Protein AF-A0A2A5E237-F1 (afdb_monomer_lite)

Foldseek 3Di:
DCVQLVLVLVLVVCVVPQKDKAALVVVLVVSVVVVSVRDDNDSVVNVVVCVVCQVVNVVQQKHWDFDDDDPNTIIIMIHRCVVPDDDDDDDPPDDDDPPDDDD

Structure (mmCIF, N/CA/C/O backbone):
data_AF-A0A2A5E237-F1
#
_entry.id   AF-A0A2A5E237-F1
#
loop_
_atom_site.group_PDB
_atom_site.id
_atom_site.type_symbol
_atom_site.label_atom_id
_atom_site.label_alt_id
_atom_site.label_comp_id
_atom_site.label_asym_id
_atom_site.label_entity_id
_atom_site.label_seq_id
_atom_site.pdbx_PDB_ins_code
_atom_site.Cartn_x
_atom_site.Cartn_y
_atom_site.Cartn_z
_atom_site.occupancy
_atom_site.B_iso_or_equiv
_atom_site.auth_seq_id
_atom_site.auth_comp_id
_atom_site.auth_asym_id
_atom_site.auth_atom_id
_atom_site.pdbx_PDB_model_num
ATOM 1 N N . MET A 1 1 ? 2.438 -21.825 -0.573 1.00 34.56 1 MET A N 1
ATOM 2 C CA . MET A 1 1 ? 3.248 -21.043 0.394 1.00 34.56 1 MET A CA 1
ATOM 3 C C . MET A 1 1 ? 3.909 -19.957 -0.417 1.00 34.56 1 MET A C 1
ATOM 5 O O . MET A 1 1 ? 5.059 -20.070 -0.823 1.00 34.56 1 MET A O 1
ATOM 9 N N . ASP A 1 2 ? 3.134 -18.933 -0.721 1.00 42.03 2 ASP A N 1
ATOM 10 C CA . ASP A 1 2 ? 3.528 -17.867 -1.627 1.00 42.03 2 ASP A CA 1
ATOM 11 C C . ASP A 1 2 ? 3.903 -16.682 -0.750 1.00 42.03 2 ASP A C 1
ATOM 13 O O . ASP A 1 2 ? 3.257 -15.637 -0.775 1.00 42.03 2 ASP A O 1
ATOM 17 N N . ASN A 1 3 ? 4.923 -16.900 0.095 1.00 48.38 3 ASN A N 1
ATOM 18 C CA . ASN A 1 3 ? 5.465 -15.895 1.002 1.00 48.38 3 ASN A CA 1
ATOM 19 C C . ASN A 1 3 ? 6.178 -14.840 0.152 1.00 48.38 3 ASN A C 1
ATOM 21 O O . ASN A 1 3 ? 7.393 -14.865 -0.047 1.00 48.38 3 ASN A O 1
ATOM 25 N N . SER A 1 4 ? 5.370 -13.998 -0.484 1.00 66.31 4 SER A N 1
ATOM 26 C CA . SER A 1 4 ? 5.816 -13.013 -1.447 1.00 66.31 4 SER A CA 1
ATOM 27 C C . SER A 1 4 ? 6.676 -12.020 -0.674 1.00 66.31 4 SER A C 1
ATOM 29 O O . SER A 1 4 ? 6.169 -11.405 0.263 1.00 66.31 4 SER A O 1
ATOM 31 N N . PRO A 1 5 ? 7.955 -11.827 -1.032 1.00 72.88 5 PRO A N 1
ATOM 32 C CA . PRO A 1 5 ? 8.854 -10.954 -0.274 1.00 72.88 5 PRO A CA 1
ATOM 33 C C . PRO A 1 5 ? 8.325 -9.512 -0.178 1.00 72.88 5 PRO A C 1
ATOM 35 O O . PRO A 1 5 ? 8.648 -8.783 0.752 1.00 72.88 5 PRO A O 1
ATOM 38 N N . ALA A 1 6 ? 7.435 -9.118 -1.091 1.00 73.56 6 ALA A N 1
ATOM 39 C CA . ALA A 1 6 ? 6.737 -7.844 -1.040 1.00 73.56 6 ALA A CA 1
ATOM 40 C C . ALA A 1 6 ? 5.617 -7.766 0.026 1.00 73.56 6 ALA A C 1
ATOM 42 O O . ALA A 1 6 ? 5.352 -6.678 0.525 1.00 73.56 6 ALA A O 1
ATOM 43 N N . ALA A 1 7 ? 4.971 -8.875 0.410 1.00 75.69 7 ALA A N 1
ATOM 44 C CA . ALA A 1 7 ? 3.995 -8.895 1.508 1.00 75.69 7 ALA A CA 1
ATOM 45 C C . ALA A 1 7 ? 4.667 -8.737 2.871 1.00 75.69 7 ALA A C 1
ATOM 47 O O . ALA A 1 7 ? 4.253 -7.883 3.654 1.00 75.69 7 ALA A O 1
ATOM 48 N N . LEU A 1 8 ? 5.768 -9.462 3.088 1.00 78.88 8 LEU A N 1
ATOM 49 C CA . LEU A 1 8 ? 6.606 -9.302 4.275 1.00 78.88 8 LEU A CA 1
ATOM 50 C C . LEU A 1 8 ? 7.112 -7.860 4.407 1.00 78.88 8 LEU A C 1
ATOM 52 O O . LEU A 1 8 ? 7.030 -7.264 5.472 1.00 78.88 8 LEU A O 1
ATOM 56 N N . ALA A 1 9 ? 7.540 -7.268 3.298 1.00 80.88 9 ALA A N 1
ATOM 57 C CA . ALA A 1 9 ? 8.000 -5.892 3.278 1.00 80.88 9 ALA A CA 1
ATOM 58 C C . ALA A 1 9 ? 6.932 -4.850 3.65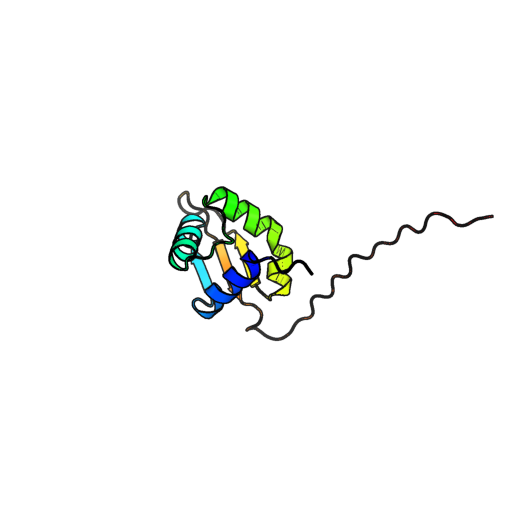0 1.00 80.88 9 ALA A C 1
ATOM 60 O O . ALA A 1 9 ? 7.246 -3.882 4.340 1.00 80.88 9 ALA A O 1
ATOM 61 N N . ILE A 1 10 ? 5.678 -5.007 3.190 1.00 80.00 10 ILE A N 1
ATOM 62 C CA . ILE A 1 10 ? 4.588 -4.139 3.673 1.00 80.00 10 ILE A CA 1
ATOM 63 C C . ILE A 1 10 ? 4.377 -4.374 5.154 1.00 80.00 10 ILE A C 1
ATOM 65 O O . ILE A 1 10 ? 4.222 -3.407 5.886 1.00 80.00 10 ILE A O 1
ATOM 69 N N . TYR A 1 11 ? 4.345 -5.632 5.587 1.00 80.69 11 TYR A N 1
ATOM 70 C CA . TYR A 1 11 ? 4.130 -5.958 6.986 1.00 80.69 11 TYR A CA 1
ATOM 71 C C . TYR A 1 11 ? 5.170 -5.271 7.879 1.00 80.69 11 TYR A C 1
ATOM 73 O O . TYR A 1 11 ? 4.786 -4.596 8.829 1.00 80.69 11 TYR A O 1
ATOM 81 N N . GLU A 1 12 ? 6.456 -5.342 7.521 1.00 81.19 12 GLU A N 1
ATOM 82 C CA . GLU A 1 12 ? 7.538 -4.630 8.211 1.00 81.19 12 GLU A CA 1
ATOM 83 C C . GLU A 1 12 ? 7.331 -3.109 8.194 1.00 81.19 12 GLU A C 1
ATOM 85 O O . GLU A 1 12 ? 7.402 -2.474 9.244 1.00 81.19 12 GLU A O 1
ATOM 90 N N . LEU A 1 13 ? 6.973 -2.522 7.044 1.00 82.50 13 LEU A N 1
ATOM 91 C CA . LEU A 1 13 ? 6.654 -1.091 6.955 1.00 82.50 13 LEU A CA 1
ATOM 92 C C . LEU A 1 13 ? 5.476 -0.704 7.871 1.00 82.50 13 LEU A C 1
ATOM 94 O O . LEU A 1 13 ? 5.482 0.365 8.483 1.00 82.50 13 LEU A O 1
ATOM 98 N N . MET A 1 14 ? 4.463 -1.565 7.980 1.00 83.31 14 MET A N 1
ATOM 99 C CA . MET A 1 14 ? 3.278 -1.333 8.810 1.00 83.31 14 MET A CA 1
ATOM 100 C C . MET A 1 14 ? 3.553 -1.508 10.309 1.00 83.31 14 MET A C 1
ATOM 102 O O . MET A 1 14 ? 2.768 -1.011 11.115 1.00 83.31 14 MET A O 1
ATOM 106 N N . GLN A 1 15 ? 4.658 -2.156 10.705 1.00 81.00 15 GLN A N 1
ATOM 107 C CA . GLN A 1 15 ? 5.108 -2.158 12.104 1.00 81.00 15 GLN A CA 1
ATOM 108 C C . GLN A 1 15 ? 5.559 -0.759 12.549 1.00 81.00 15 GLN A C 1
ATOM 110 O O . G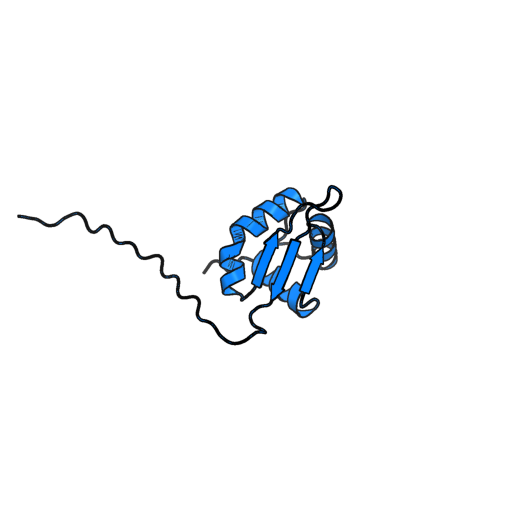LN A 1 15 ? 5.340 -0.373 13.695 1.00 81.00 15 GLN A O 1
ATOM 115 N N . GLU A 1 16 ? 6.164 0.017 11.645 1.00 81.94 16 GLU A N 1
ATOM 116 C CA . GLU A 1 16 ? 6.578 1.400 11.913 1.00 81.94 16 GLU A CA 1
ATOM 117 C C . GLU A 1 16 ? 5.430 2.400 11.694 1.00 81.94 16 GLU A C 1
ATOM 119 O O . GLU A 1 16 ? 5.304 3.387 12.424 1.00 81.94 16 GLU A O 1
ATOM 124 N N . TYR A 1 17 ? 4.564 2.129 10.712 1.00 81.88 17 TYR A N 1
ATOM 125 C CA . TYR A 1 17 ? 3.432 2.974 10.336 1.00 81.88 17 TYR A CA 1
ATOM 126 C C . TYR A 1 17 ? 2.118 2.176 10.362 1.00 81.88 17 TYR A C 1
ATOM 128 O O . TYR A 1 17 ? 1.715 1.644 9.329 1.00 81.88 17 TYR A O 1
ATOM 136 N N . PRO A 1 18 ? 1.388 2.132 11.495 1.00 79.56 18 PRO A N 1
ATOM 137 C CA . PRO A 1 18 ? 0.200 1.278 11.639 1.00 79.56 18 PRO A CA 1
ATOM 138 C C . PRO A 1 18 ? -0.941 1.634 10.671 1.00 79.56 18 PRO A C 1
ATOM 140 O O . PRO A 1 18 ? -1.799 0.802 10.370 1.00 79.56 18 PRO A O 1
ATOM 143 N N . VAL A 1 19 ? -0.955 2.878 10.181 1.00 84.00 19 VAL A N 1
ATOM 144 C CA . VAL A 1 19 ? -1.867 3.348 9.138 1.00 84.00 19 VAL A CA 1
ATOM 145 C C . VAL A 1 19 ? -1.074 4.140 8.112 1.00 84.00 19 VAL A C 1
ATOM 147 O O . VAL A 1 19 ? -0.417 5.131 8.442 1.00 84.00 19 VAL A O 1
ATOM 150 N N . TRP A 1 20 ? -1.193 3.743 6.851 1.00 85.75 20 TRP A N 1
ATOM 151 C CA . TRP A 1 20 ? -0.635 4.471 5.722 1.00 85.75 20 TRP A CA 1
ATOM 152 C C . TRP A 1 20 ? -1.756 5.013 4.849 1.00 85.75 20 TRP A C 1
ATOM 154 O O . TRP A 1 20 ? -2.531 4.234 4.314 1.00 85.75 20 TRP A O 1
ATOM 164 N N . GLU A 1 21 ? -1.836 6.330 4.660 1.00 89.88 21 GLU A N 1
ATOM 165 C CA . GLU A 1 21 ? -2.829 6.965 3.783 1.00 89.88 21 GLU A CA 1
ATOM 166 C C . GLU A 1 21 ? -2.163 8.031 2.910 1.00 89.88 21 GLU A C 1
ATOM 168 O O . GLU A 1 21 ? -2.151 9.222 3.221 1.00 89.88 21 GLU A O 1
ATOM 173 N N . LYS A 1 22 ? -1.534 7.597 1.815 1.00 88.38 22 LYS A N 1
ATOM 174 C CA . LYS A 1 22 ? -0.849 8.487 0.861 1.00 88.38 22 LYS A CA 1
ATOM 175 C C . LYS A 1 22 ? -0.936 7.941 -0.558 1.00 88.38 22 LYS A C 1
ATOM 177 O O . LYS A 1 22 ? -1.599 6.944 -0.817 1.00 88.38 22 LYS A O 1
ATOM 182 N N . THR A 1 23 ? -0.304 8.603 -1.523 1.00 89.44 23 THR A N 1
ATOM 183 C CA . THR A 1 23 ? -0.328 8.131 -2.912 1.00 89.44 23 THR A CA 1
ATOM 184 C C . THR A 1 23 ? 0.583 6.920 -3.126 1.00 89.44 23 THR A C 1
ATOM 186 O O . THR A 1 23 ? 1.517 6.681 -2.361 1.00 89.44 23 THR A O 1
ATOM 189 N N . ALA A 1 24 ? 0.374 6.198 -4.232 1.00 85.69 24 ALA A N 1
ATOM 190 C CA . ALA A 1 24 ? 1.295 5.152 -4.689 1.00 85.69 24 ALA A CA 1
ATOM 191 C C . ALA A 1 24 ? 2.738 5.663 -4.855 1.00 85.69 24 ALA A C 1
ATOM 193 O O . ALA A 1 24 ? 3.692 4.926 -4.636 1.00 85.69 24 ALA A O 1
ATOM 194 N N . GLN A 1 25 ? 2.908 6.930 -5.241 1.00 86.50 25 GLN A N 1
ATOM 195 C CA . GLN A 1 25 ? 4.229 7.528 -5.403 1.00 86.50 25 GLN A CA 1
ATOM 196 C C . GLN A 1 25 ? 4.918 7.758 -4.055 1.00 86.50 25 GLN A C 1
ATOM 198 O O . GLN A 1 25 ? 6.121 7.544 -3.947 1.00 86.50 25 GLN A O 1
ATOM 203 N N . ASP A 1 26 ? 4.168 8.193 -3.042 1.00 87.69 26 ASP A N 1
ATOM 204 C CA . ASP A 1 26 ? 4.696 8.339 -1.685 1.00 87.69 26 ASP A CA 1
ATOM 205 C C . ASP A 1 26 ? 5.063 6.974 -1.103 1.00 87.69 26 ASP A C 1
ATOM 207 O O . ASP A 1 26 ? 6.144 6.831 -0.545 1.00 87.69 26 ASP A O 1
ATOM 211 N N . LEU A 1 27 ? 4.204 5.966 -1.305 1.00 85.31 27 LEU A N 1
ATOM 212 C CA . LEU A 1 27 ? 4.470 4.602 -0.850 1.00 85.31 27 LEU A CA 1
ATOM 213 C C . LEU A 1 27 ? 5.748 4.060 -1.493 1.00 85.31 27 LEU A C 1
ATOM 215 O O . LEU A 1 27 ? 6.625 3.571 -0.795 1.00 85.31 27 LEU A O 1
ATOM 219 N N . LEU A 1 28 ? 5.902 4.232 -2.810 1.00 85.19 28 LEU A N 1
ATOM 220 C CA . LEU A 1 28 ? 7.112 3.826 -3.521 1.00 85.19 28 LEU A CA 1
ATOM 221 C C . LEU A 1 28 ? 8.375 4.488 -2.957 1.00 85.19 28 LEU A C 1
ATOM 223 O O . LEU A 1 28 ? 9.397 3.831 -2.813 1.00 85.19 28 LEU A O 1
ATOM 227 N N . ARG A 1 29 ? 8.312 5.787 -2.648 1.00 86.12 29 ARG A N 1
ATOM 228 C CA . ARG A 1 29 ? 9.451 6.520 -2.080 1.00 86.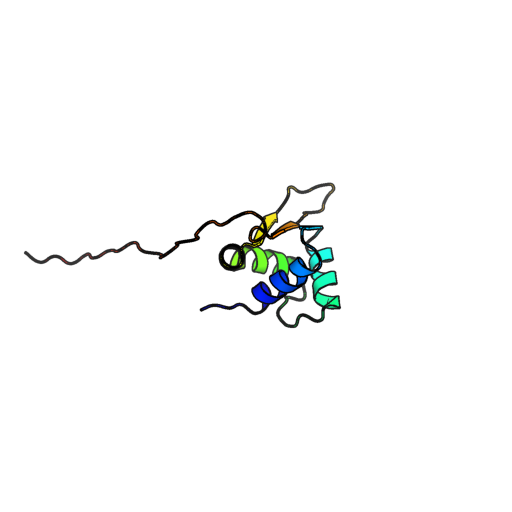12 29 ARG A CA 1
ATOM 229 C C . ARG A 1 29 ? 9.824 6.021 -0.694 1.00 86.12 29 ARG A C 1
ATOM 231 O O . ARG A 1 29 ? 11.007 5.977 -0.386 1.00 86.12 29 ARG A O 1
ATOM 238 N N . GLU A 1 30 ? 8.841 5.692 0.135 1.00 84.50 30 GLU A N 1
ATOM 239 C CA . GLU A 1 30 ? 9.118 5.138 1.459 1.00 84.50 30 GLU A CA 1
ATOM 240 C C . GLU A 1 30 ? 9.756 3.750 1.324 1.00 84.50 30 GLU A C 1
ATOM 242 O O . GLU A 1 30 ? 10.808 3.496 1.892 1.00 84.50 30 GLU A O 1
ATOM 247 N N . LEU A 1 31 ? 9.222 2.894 0.455 1.00 80.56 31 LEU A N 1
ATOM 248 C CA . LEU A 1 31 ? 9.789 1.567 0.198 1.00 80.56 31 LEU A CA 1
ATOM 249 C C . LEU A 1 31 ? 11.225 1.615 -0.351 1.00 80.56 31 LEU A C 1
ATOM 251 O O . LEU A 1 31 ? 12.066 0.810 0.047 1.00 80.56 31 LEU A O 1
ATOM 255 N N . ASP A 1 32 ? 11.514 2.584 -1.223 1.00 82.25 32 ASP A N 1
ATOM 256 C CA . ASP A 1 32 ? 12.854 2.833 -1.767 1.00 82.25 32 ASP A CA 1
ATOM 257 C C . ASP A 1 32 ? 13.841 3.267 -0.668 1.00 82.25 32 ASP A C 1
ATOM 259 O O . ASP A 1 32 ? 14.954 2.749 -0.592 1.00 82.25 32 ASP A O 1
ATOM 263 N N . LYS A 1 33 ? 13.415 4.133 0.266 1.00 81.19 33 LYS A N 1
ATOM 264 C CA . LYS A 1 33 ? 14.243 4.519 1.426 1.00 81.19 33 LYS A CA 1
ATOM 265 C C . LYS A 1 33 ? 14.570 3.338 2.335 1.00 81.19 33 LYS A C 1
ATOM 267 O O . LYS A 1 33 ? 15.687 3.259 2.842 1.00 81.19 33 LYS A O 1
ATOM 272 N N . HIS A 1 34 ? 13.615 2.431 2.529 1.00 72.12 34 HIS A N 1
ATOM 273 C CA . HIS A 1 34 ? 13.809 1.223 3.331 1.00 72.12 34 HIS A CA 1
ATOM 274 C C . HIS A 1 34 ? 14.581 0.121 2.565 1.00 72.12 34 HIS A C 1
ATOM 276 O O . HIS A 1 34 ? 14.765 -0.967 3.101 1.00 72.12 34 HIS A O 1
ATOM 282 N N . ASN A 1 35 ? 15.088 0.403 1.349 1.00 68.31 35 ASN A N 1
ATOM 283 C CA . ASN A 1 35 ? 15.863 -0.514 0.495 1.00 68.31 35 ASN A CA 1
ATOM 284 C C . ASN A 1 35 ? 15.212 -1.893 0.327 1.00 68.31 35 ASN A C 1
ATOM 286 O O . ASN A 1 35 ? 15.888 -2.923 0.296 1.00 68.31 35 ASN A O 1
ATOM 290 N N . ILE A 1 36 ? 13.886 -1.928 0.217 1.00 69.75 36 ILE A N 1
ATOM 291 C CA . ILE A 1 36 ? 13.202 -3.202 0.072 1.00 69.75 36 ILE A CA 1
ATOM 292 C C . ILE A 1 36 ? 13.269 -3.649 -1.397 1.00 69.75 36 ILE A C 1
ATOM 294 O O . ILE A 1 36 ? 12.503 -3.193 -2.246 1.00 69.75 36 ILE A O 1
ATOM 298 N N . ASP A 1 37 ? 14.173 -4.591 -1.675 1.00 63.12 37 ASP A N 1
ATOM 299 C CA . ASP A 1 37 ? 14.513 -5.105 -3.016 1.00 63.12 37 ASP A CA 1
ATOM 300 C C . ASP A 1 37 ? 13.317 -5.725 -3.776 1.00 63.12 37 ASP A C 1
ATOM 302 O O . ASP A 1 37 ? 13.293 -5.782 -5.004 1.00 63.12 37 ASP A O 1
ATOM 306 N N . ALA A 1 38 ? 12.268 -6.134 -3.056 1.00 68.12 38 ALA A N 1
ATOM 307 C CA . ALA A 1 38 ? 11.103 -6.825 -3.606 1.00 68.12 38 ALA A CA 1
ATOM 308 C C . ALA A 1 38 ? 10.087 -5.926 -4.341 1.00 68.12 38 ALA A C 1
ATOM 310 O O . ALA A 1 38 ? 9.085 -6.437 -4.854 1.00 68.12 38 ALA A O 1
ATOM 311 N N . TRP A 1 39 ? 10.297 -4.605 -4.384 1.00 76.06 39 TRP A N 1
ATOM 312 C CA . TRP A 1 39 ? 9.298 -3.669 -4.903 1.00 76.06 39 TRP A CA 1
ATOM 313 C C . TRP A 1 39 ? 9.556 -3.172 -6.328 1.00 76.06 39 TRP A C 1
ATOM 315 O O . TRP A 1 39 ? 10.690 -2.950 -6.750 1.00 76.06 39 TRP A O 1
ATOM 325 N N . PRO A 1 40 ? 8.482 -2.941 -7.100 1.00 79.44 40 PRO A N 1
ATOM 326 C CA . PRO A 1 40 ? 8.585 -2.400 -8.439 1.00 79.44 40 PRO A CA 1
ATOM 327 C C . PRO A 1 40 ? 8.982 -0.922 -8.403 1.00 79.44 40 PRO A C 1
ATOM 329 O O . PRO A 1 40 ? 8.462 -0.151 -7.609 1.00 79.44 40 PRO A O 1
ATOM 332 N N . LYS A 1 41 ? 9.819 -0.495 -9.352 1.00 79.88 41 LYS A N 1
ATOM 333 C CA . LYS A 1 41 ? 10.374 0.872 -9.432 1.00 79.88 41 LYS A CA 1
ATOM 334 C C . LYS A 1 41 ? 9.400 1.945 -9.938 1.00 79.88 41 LYS A C 1
ATOM 336 O O . LYS A 1 41 ? 9.788 3.100 -10.095 1.00 79.88 41 LYS A O 1
ATOM 341 N N . THR A 1 42 ? 8.157 1.582 -10.256 1.00 84.62 42 THR A N 1
ATOM 342 C CA . THR A 1 42 ? 7.156 2.510 -10.800 1.00 84.62 42 THR A CA 1
ATOM 343 C C . THR A 1 42 ? 5.851 2.457 -10.004 1.00 84.62 42 THR A C 1
ATOM 345 O O . THR A 1 42 ? 5.414 1.379 -9.592 1.00 84.62 42 THR A O 1
ATOM 348 N N . PRO A 1 43 ? 5.175 3.606 -9.811 1.00 83.69 43 PRO A N 1
ATOM 349 C CA . PRO A 1 43 ? 3.940 3.678 -9.025 1.00 83.69 43 PRO A CA 1
ATOM 350 C C . PRO A 1 43 ? 2.769 2.918 -9.674 1.00 83.69 43 PRO A C 1
ATOM 352 O O . PRO A 1 43 ? 1.867 2.439 -8.983 1.00 83.69 43 PRO A O 1
ATOM 355 N N . GLU A 1 44 ? 2.773 2.776 -11.001 1.00 84.69 44 GLU A N 1
ATOM 356 C CA . GLU A 1 44 ? 1.774 1.988 -11.731 1.00 84.69 44 GLU A CA 1
ATOM 357 C C . GLU A 1 44 ? 1.944 0.490 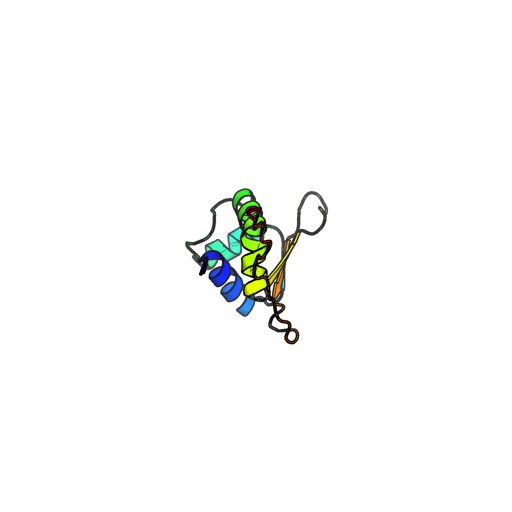-11.477 1.00 84.69 44 GLU A C 1
ATOM 359 O O . GLU A 1 44 ? 0.981 -0.187 -11.112 1.00 84.69 44 GLU A O 1
ATOM 364 N N . SER A 1 45 ? 3.176 -0.015 -11.586 1.00 83.62 45 SER A N 1
ATOM 365 C CA . SER A 1 45 ? 3.490 -1.408 -11.268 1.00 83.62 45 SER A CA 1
ATOM 366 C C . SER A 1 45 ? 3.250 -1.709 -9.793 1.00 83.62 45 SER A C 1
ATOM 368 O O . SER A 1 45 ? 2.743 -2.779 -9.480 1.00 83.62 45 SER A O 1
ATOM 370 N N . LEU A 1 46 ? 3.518 -0.752 -8.898 1.00 85.19 46 LEU A N 1
ATOM 371 C CA . LEU A 1 46 ? 3.167 -0.850 -7.481 1.00 85.19 46 LEU A CA 1
ATOM 372 C C . LEU A 1 46 ? 1.661 -1.040 -7.292 1.00 85.19 46 LEU A C 1
ATOM 374 O O . LEU A 1 46 ? 1.229 -1.962 -6.612 1.00 85.19 46 LEU A O 1
ATOM 378 N N . THR A 1 47 ? 0.850 -0.211 -7.948 1.00 84.56 47 THR A N 1
ATOM 379 C CA . THR A 1 47 ? -0.615 -0.311 -7.884 1.00 84.56 47 THR A CA 1
ATOM 380 C C . THR A 1 47 ? -1.108 -1.660 -8.413 1.00 84.56 47 THR A C 1
ATOM 382 O O . THR A 1 47 ? -2.005 -2.266 -7.828 1.00 84.56 47 THR A O 1
ATOM 385 N N . HIS A 1 48 ? -0.531 -2.148 -9.513 1.00 85.81 48 HIS A N 1
ATOM 386 C CA . HIS A 1 48 ? -0.889 -3.443 -10.089 1.00 85.81 48 HIS A CA 1
ATOM 387 C C . HIS A 1 48 ? -0.496 -4.610 -9.169 1.00 85.81 48 HIS A C 1
ATOM 389 O O . HIS A 1 48 ? -1.305 -5.504 -8.926 1.00 85.81 48 HIS A O 1
ATOM 395 N N . LEU A 1 49 ? 0.714 -4.563 -8.610 1.00 85.00 49 LEU A N 1
ATOM 396 C CA . LEU A 1 49 ? 1.229 -5.530 -7.644 1.00 85.00 49 LEU A CA 1
ATOM 397 C C . LEU A 1 49 ? 0.357 -5.568 -6.383 1.00 85.00 49 LEU A C 1
ATOM 399 O O . LEU A 1 49 ? -0.055 -6.646 -5.970 1.00 85.00 49 LEU A O 1
ATOM 403 N N . LEU A 1 50 ? -0.005 -4.403 -5.832 1.00 85.00 50 LEU A N 1
ATOM 404 C CA . LEU A 1 50 ? -0.873 -4.300 -4.658 1.00 85.00 50 LEU A CA 1
ATOM 405 C C . LEU A 1 50 ? -2.242 -4.950 -4.895 1.00 85.00 50 LEU A C 1
ATOM 407 O O . LEU A 1 50 ? -2.739 -5.670 -4.036 1.00 85.00 50 LEU A O 1
ATOM 411 N N . ARG A 1 51 ? -2.840 -4.739 -6.076 1.00 84.44 51 ARG A N 1
ATOM 412 C CA . ARG A 1 51 ? -4.119 -5.371 -6.451 1.00 84.44 51 ARG A CA 1
ATOM 413 C C . ARG A 1 51 ? -3.998 -6.885 -6.606 1.00 84.44 51 ARG A C 1
ATOM 415 O O . ARG A 1 51 ? -4.939 -7.603 -6.298 1.00 84.44 51 ARG A O 1
ATOM 422 N N . ARG A 1 52 ? -2.857 -7.370 -7.098 1.00 83.75 52 ARG A N 1
ATOM 423 C CA . ARG A 1 52 ? -2.608 -8.805 -7.281 1.00 83.75 52 ARG A CA 1
ATOM 424 C C . ARG A 1 52 ? -2.316 -9.516 -5.960 1.00 83.75 52 ARG A C 1
ATOM 426 O O . ARG A 1 52 ? -2.732 -10.653 -5.792 1.00 83.75 52 ARG A O 1
ATOM 433 N N . MET A 1 53 ? -1.612 -8.850 -5.049 1.00 82.12 53 MET A N 1
ATOM 434 C CA . MET A 1 53 ? -1.227 -9.392 -3.743 1.00 82.12 53 MET A CA 1
ATOM 435 C C . MET A 1 53 ? -2.217 -9.042 -2.634 1.00 82.12 53 MET A C 1
ATOM 437 O O . MET A 1 53 ? -1.983 -9.414 -1.496 1.00 82.12 53 MET A O 1
ATOM 441 N N . THR A 1 54 ? -3.338 -8.388 -2.957 1.00 81.19 54 THR A N 1
ATOM 442 C CA . THR A 1 54 ? -4.444 -8.167 -2.015 1.00 81.19 54 THR A CA 1
ATOM 443 C C . THR A 1 54 ? -4.813 -9.429 -1.223 1.00 81.19 54 THR A C 1
ATOM 445 O O . THR A 1 54 ? -4.821 -9.323 -0.005 1.00 81.19 54 THR A O 1
ATOM 448 N N . PRO A 1 55 ? -5.023 -10.620 -1.830 1.00 79.81 55 PRO A N 1
ATOM 449 C CA . PRO A 1 55 ? -5.326 -11.823 -1.050 1.00 79.81 55 PRO A CA 1
ATOM 450 C C . PRO A 1 55 ? -4.192 -12.224 -0.098 1.00 79.81 55 PRO A C 1
ATOM 452 O O . PRO A 1 55 ? -4.465 -12.589 1.035 1.00 79.81 55 PRO A O 1
ATOM 455 N N . ALA A 1 56 ? -2.931 -12.096 -0.519 1.00 80.12 56 ALA A N 1
ATOM 456 C CA . ALA A 1 56 ? -1.793 -12.387 0.350 1.00 80.12 56 ALA A CA 1
ATOM 457 C C . ALA A 1 56 ? -1.713 -11.388 1.513 1.00 80.12 56 ALA A C 1
ATOM 459 O O . ALA A 1 56 ? -1.434 -11.773 2.637 1.00 80.12 56 ALA A O 1
ATOM 460 N N . PHE A 1 57 ? -1.994 -10.105 1.272 1.00 79.88 57 PHE A N 1
ATOM 461 C CA . PHE A 1 57 ? -2.076 -9.108 2.338 1.00 79.88 57 PHE A CA 1
ATOM 462 C C . PHE A 1 57 ? -3.182 -9.441 3.337 1.00 79.88 57 PHE A C 1
ATOM 464 O O . PHE A 1 57 ? -2.929 -9.346 4.531 1.00 79.88 57 PHE A O 1
ATOM 471 N N . GLU A 1 58 ? -4.353 -9.895 2.879 1.00 79.31 58 GLU A N 1
ATOM 472 C CA . GLU A 1 58 ? -5.422 -10.350 3.778 1.00 79.31 58 GLU A CA 1
ATOM 473 C C . GLU A 1 58 ? -4.952 -11.502 4.691 1.00 79.31 58 GLU A C 1
ATOM 475 O O . GLU A 1 58 ? -5.289 -11.497 5.871 1.00 79.31 58 GLU A O 1
ATOM 480 N N . GLU A 1 59 ? -4.112 -12.428 4.202 1.00 78.06 59 GLU A N 1
ATOM 481 C CA . GLU A 1 59 ? -3.514 -13.497 5.030 1.00 78.06 59 GLU A CA 1
ATOM 482 C C . GLU A 1 59 ? -2.558 -12.968 6.115 1.00 78.06 59 GLU A C 1
ATOM 484 O O . GLU A 1 59 ? -2.461 -13.562 7.185 1.00 78.06 59 GLU A O 1
ATOM 489 N N . PHE A 1 60 ? -1.885 -11.841 5.865 1.00 76.00 60 PHE A N 1
ATOM 490 C CA . PHE A 1 60 ? -1.055 -11.124 6.847 1.00 76.00 60 PHE A CA 1
ATOM 491 C C . PHE A 1 60 ? -1.857 -10.116 7.686 1.00 76.00 60 PHE A C 1
ATOM 493 O O . PHE A 1 60 ? -1.268 -9.248 8.326 1.00 76.00 60 PHE A O 1
ATOM 500 N N . GLY A 1 61 ? -3.194 -10.147 7.607 1.00 80.94 61 GLY A N 1
ATOM 501 C CA . GLY A 1 61 ? -4.071 -9.155 8.226 1.00 80.94 61 GLY A CA 1
ATOM 502 C C . GLY A 1 61 ? -3.711 -7.724 7.829 1.00 80.94 61 GLY A C 1
ATOM 503 O O . GLY A 1 61 ? -3.667 -6.817 8.652 1.00 80.94 61 GLY A O 1
ATOM 504 N N . LEU A 1 62 ? -3.417 -7.509 6.553 1.00 82.25 62 LEU A N 1
ATOM 505 C CA . LEU A 1 62 ? -3.183 -6.206 5.953 1.00 82.25 62 LEU A CA 1
ATOM 506 C C . LEU A 1 62 ? -4.317 -5.912 4.973 1.00 82.25 62 LEU A C 1
ATOM 508 O O . LEU A 1 62 ? -4.545 -6.641 4.009 1.00 82.25 62 LEU A O 1
ATOM 512 N N . GLN A 1 63 ? -5.005 -4.796 5.177 1.00 87.06 63 GLN A N 1
ATOM 513 C CA . GLN A 1 63 ? -6.083 -4.358 4.302 1.00 87.06 63 GLN A CA 1
ATOM 514 C C . GLN A 1 63 ? -5.611 -3.202 3.422 1.00 87.06 63 GLN A C 1
ATOM 516 O O . GLN A 1 63 ? -5.136 -2.184 3.923 1.00 87.06 63 GLN A O 1
ATOM 521 N N . VAL A 1 64 ? -5.758 -3.352 2.102 1.00 86.62 64 VAL A N 1
ATOM 522 C CA . VAL A 1 64 ? -5.389 -2.332 1.108 1.00 86.62 64 VAL A CA 1
ATOM 523 C C . VAL A 1 64 ? -6.644 -1.775 0.444 1.00 86.62 64 VAL A C 1
ATOM 525 O O . VAL A 1 64 ? -7.348 -2.475 -0.281 1.00 86.62 64 VAL A O 1
ATOM 528 N N . GLU A 1 65 ? -6.897 -0.485 0.638 1.00 87.88 65 GLU A N 1
ATOM 529 C CA . GLU A 1 65 ? -8.030 0.239 0.072 1.00 87.88 65 GLU A CA 1
ATOM 530 C C . GLU A 1 65 ? -7.552 1.347 -0.874 1.00 87.88 65 GLU A C 1
ATOM 532 O O . GLU A 1 65 ? -6.721 2.192 -0.541 1.00 87.88 65 GLU A O 1
ATOM 537 N N . PHE A 1 66 ? -8.097 1.370 -2.089 1.00 87.44 66 PHE A N 1
ATOM 538 C CA . PHE A 1 66 ? -7.800 2.417 -3.062 1.00 87.44 66 PHE A CA 1
ATOM 539 C C . PHE A 1 66 ? -8.888 3.483 -3.026 1.00 87.44 66 PHE A C 1
ATOM 541 O O . PHE A 1 66 ? -9.913 3.348 -3.702 1.00 87.44 66 PHE A O 1
ATOM 548 N N . LEU A 1 67 ? -8.628 4.552 -2.283 1.00 86.44 67 LEU A N 1
ATOM 549 C CA . LEU A 1 67 ? -9.548 5.665 -2.089 1.00 86.44 67 LEU A CA 1
ATOM 550 C C . LEU A 1 67 ? -9.920 6.358 -3.416 1.00 86.44 67 LEU A C 1
ATOM 552 O O . LEU A 1 67 ? -9.187 6.261 -4.419 1.00 86.44 67 LEU A O 1
ATOM 556 N N . PRO A 1 68 ? -11.075 7.053 -3.456 1.00 83.94 68 PRO A N 1
ATOM 557 C CA . PRO A 1 68 ? -11.485 7.824 -4.621 1.00 83.94 68 PRO A CA 1
ATOM 558 C C . PRO A 1 68 ? -10.432 8.872 -4.994 1.00 83.94 68 PRO A C 1
ATOM 560 O O . PRO A 1 68 ? -9.627 9.320 -4.176 1.00 83.94 68 PRO A O 1
ATOM 563 N N . ARG A 1 69 ? -10.419 9.259 -6.272 1.00 83.00 69 ARG A N 1
ATOM 564 C CA . ARG A 1 69 ? -9.510 10.303 -6.749 1.00 83.00 69 ARG A CA 1
ATOM 565 C C . ARG A 1 69 ? -9.881 11.636 -6.108 1.00 83.00 69 ARG A C 1
ATOM 567 O O . ARG A 1 69 ? -10.963 12.155 -6.364 1.00 83.00 69 ARG A O 1
ATOM 574 N N . GLU A 1 70 ? -8.949 12.221 -5.371 1.00 81.75 70 GLU A N 1
ATOM 575 C CA . GLU A 1 70 ? -9.074 13.561 -4.815 1.00 81.75 70 GLU A CA 1
ATOM 576 C C . GLU A 1 70 ? -8.069 14.487 -5.507 1.00 81.75 70 GLU A C 1
ATOM 578 O O . GLU A 1 70 ? -6.883 14.172 -5.604 1.00 81.75 70 GLU A O 1
ATOM 583 N N . ARG A 1 71 ? -8.542 15.623 -6.044 1.00 76.12 71 ARG A N 1
ATOM 584 C CA . ARG A 1 71 ? -7.693 16.674 -6.650 1.00 76.12 71 ARG A CA 1
ATOM 585 C C . ARG A 1 71 ? -6.612 16.125 -7.601 1.00 76.12 71 ARG A C 1
ATOM 587 O O . ARG A 1 71 ? -5.453 16.531 -7.548 1.00 76.12 71 ARG A O 1
ATOM 594 N N . ASN A 1 72 ? -7.010 15.203 -8.483 1.00 78.31 72 ASN A N 1
ATOM 595 C CA . ASN A 1 72 ? -6.157 14.552 -9.488 1.00 78.31 72 ASN A CA 1
ATOM 596 C C . ASN A 1 72 ? -5.121 13.537 -8.950 1.00 78.31 72 ASN A C 1
ATOM 598 O O . ASN A 1 72 ? -4.200 13.152 -9.668 1.00 78.31 72 ASN A O 1
ATOM 602 N N . ARG A 1 73 ? -5.256 13.068 -7.705 1.00 81.06 73 ARG A N 1
ATOM 603 C CA . ARG A 1 73 ? -4.412 12.013 -7.119 1.00 81.06 73 ARG A CA 1
ATOM 604 C C . ARG A 1 73 ? -5.277 10.886 -6.569 1.00 81.06 73 ARG A C 1
ATOM 606 O O . ARG A 1 73 ? -6.399 11.117 -6.136 1.00 81.06 73 ARG A O 1
ATOM 613 N N . ARG A 1 74 ? -4.769 9.652 -6.608 1.00 83.19 74 ARG A N 1
ATOM 614 C CA . ARG A 1 74 ? -5.424 8.491 -5.993 1.00 83.19 74 ARG A CA 1
ATOM 615 C C . ARG A 1 74 ? -4.660 8.117 -4.732 1.00 83.19 74 ARG A C 1
ATOM 617 O O . ARG A 1 74 ? -3.473 7.798 -4.818 1.00 83.19 74 ARG A O 1
ATOM 624 N N . LEU A 1 75 ? -5.331 8.205 -3.591 1.00 88.06 75 LEU A N 1
ATOM 625 C CA . LEU A 1 75 ? -4.772 7.791 -2.311 1.00 88.06 75 LEU A CA 1
ATOM 626 C C . LEU A 1 75 ? -4.930 6.275 -2.147 1.00 88.06 75 LEU A C 1
ATOM 628 O O . LEU A 1 75 ? -5.855 5.663 -2.685 1.00 88.06 75 LEU A O 1
ATOM 632 N N . ILE A 1 76 ? -3.985 5.682 -1.436 1.00 89.06 76 ILE A N 1
ATOM 633 C CA . ILE A 1 76 ? -3.972 4.282 -1.038 1.00 89.06 76 ILE A CA 1
ATOM 634 C C . ILE A 1 76 ? -3.946 4.283 0.480 1.00 89.06 76 ILE A C 1
ATOM 636 O O . ILE A 1 76 ? -3.038 4.870 1.076 1.00 89.06 76 ILE A O 1
ATOM 640 N N . ARG A 1 77 ? -4.945 3.634 1.074 1.00 88.50 77 ARG A N 1
ATOM 641 C CA . ARG A 1 77 ? -4.989 3.365 2.500 1.00 88.50 77 ARG A CA 1
ATOM 642 C C . ARG A 1 77 ? -4.549 1.928 2.750 1.00 88.50 77 ARG A C 1
ATOM 644 O O . ARG A 1 77 ? -5.106 1.015 2.150 1.00 88.50 77 ARG A O 1
ATOM 651 N N . ILE A 1 78 ? -3.549 1.736 3.600 1.00 88.06 78 ILE A N 1
ATOM 652 C CA . ILE A 1 78 ? -3.115 0.425 4.082 1.00 88.06 78 ILE A CA 1
ATOM 653 C C . ILE A 1 78 ? -3.261 0.431 5.598 1.00 88.06 78 ILE A C 1
ATOM 655 O O . ILE A 1 78 ? -2.791 1.358 6.262 1.00 88.06 78 ILE A O 1
ATOM 659 N N . THR A 1 79 ? -3.948 -0.573 6.128 1.00 86.69 79 THR A N 1
ATOM 660 C CA . THR A 1 79 ? -4.204 -0.726 7.563 1.00 86.69 79 THR A CA 1
ATOM 661 C C . THR A 1 79 ? -3.873 -2.139 8.004 1.00 86.69 79 THR A C 1
ATOM 663 O O . THR A 1 79 ? -4.250 -3.096 7.329 1.00 86.69 79 THR A O 1
ATOM 666 N N . ASN A 1 80 ? -3.207 -2.266 9.148 1.00 83.19 80 ASN A N 1
ATOM 667 C CA . ASN A 1 80 ? -2.968 -3.556 9.780 1.00 83.19 80 ASN A CA 1
ATOM 668 C C . ASN A 1 80 ? -4.190 -3.956 10.632 1.00 83.19 80 ASN A C 1
ATOM 670 O O . ASN A 1 80 ? -4.508 -3.301 11.625 1.00 83.19 80 ASN A O 1
ATOM 674 N N . THR A 1 81 ? -4.896 -5.002 10.207 1.00 73.50 81 THR A N 1
ATOM 675 C CA . THR A 1 81 ? -6.064 -5.587 10.870 1.00 73.50 81 THR A CA 1
ATOM 676 C C . THR A 1 81 ? -5.696 -6.643 11.912 1.00 73.50 81 THR A C 1
ATOM 678 O O . THR A 1 81 ? -6.538 -6.927 12.756 1.00 73.50 81 THR A O 1
ATOM 681 N N . GLU A 1 82 ? -4.471 -7.188 11.936 1.00 63.62 82 GLU A N 1
ATOM 682 C CA . GLU A 1 82 ? -4.044 -8.126 12.999 1.00 63.62 82 GLU A CA 1
ATOM 683 C C . GLU A 1 82 ? -4.025 -7.475 14.391 1.00 63.62 82 GLU A C 1
ATOM 685 O O . GLU A 1 82 ? -4.160 -8.156 15.406 1.00 63.62 82 GLU A O 1
ATOM 690 N N . TYR A 1 83 ? -3.937 -6.145 14.459 1.00 56.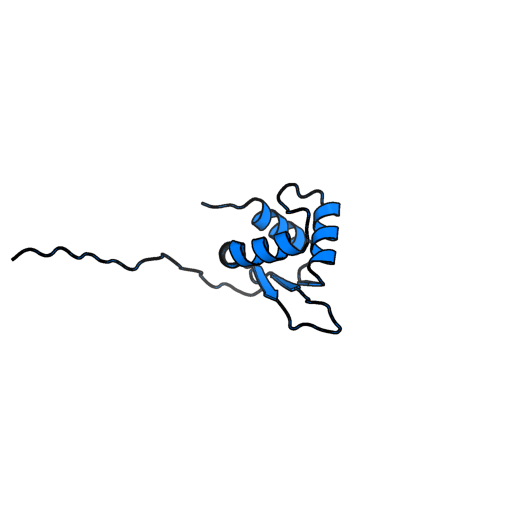00 83 TYR A N 1
ATOM 691 C CA . TYR A 1 83 ? -4.091 -5.393 15.709 1.00 56.00 83 TYR A CA 1
ATOM 692 C C . TYR A 1 83 ? -5.551 -5.207 16.160 1.00 56.00 83 TYR A C 1
ATOM 694 O O . TYR A 1 83 ? -5.784 -4.705 17.260 1.00 56.00 83 TYR A O 1
ATOM 702 N N . SER A 1 84 ? -6.535 -5.615 15.355 1.00 47.06 84 SER A N 1
ATOM 703 C CA . SER A 1 84 ? -7.962 -5.507 15.660 1.00 47.06 84 SER A CA 1
ATOM 704 C C . SER A 1 84 ? -8.602 -6.897 15.644 1.00 47.06 84 SER A C 1
ATOM 706 O O . SER A 1 84 ? -9.258 -7.269 14.683 1.00 47.06 84 SER A O 1
ATOM 708 N N . GLU A 1 85 ? -8.376 -7.647 16.725 1.00 46.69 85 GLU A N 1
ATOM 709 C CA . GLU A 1 85 ? -9.139 -8.826 17.169 1.00 46.69 85 GLU A CA 1
ATOM 710 C C . GLU A 1 85 ? -9.520 -9.870 16.098 1.00 46.69 85 GLU A C 1
ATOM 712 O O . GLU A 1 85 ? -10.541 -9.773 15.426 1.00 46.69 85 GLU A O 1
ATOM 717 N N . GLY A 1 86 ? -8.704 -10.932 16.050 1.00 49.88 86 GLY A N 1
ATOM 718 C CA . GLY A 1 86 ? -9.048 -12.313 15.696 1.00 49.88 86 GLY A CA 1
ATOM 719 C C . GLY A 1 86 ? -10.183 -12.526 14.698 1.00 49.88 86 GLY A C 1
ATOM 720 O O . GLY A 1 86 ? -11.339 -12.640 15.096 1.00 49.88 86 GLY A O 1
ATOM 721 N N . ASN A 1 87 ? -9.848 -12.754 13.427 1.00 47.12 87 ASN A N 1
ATOM 722 C CA . ASN A 1 87 ? -10.766 -13.479 12.563 1.00 47.12 87 ASN A CA 1
ATOM 723 C C . ASN A 1 87 ? -10.041 -14.333 11.520 1.00 47.12 87 ASN A C 1
ATOM 725 O O . ASN A 1 87 ? -9.132 -13.896 10.823 1.00 47.12 87 ASN A O 1
ATOM 729 N N . CYS A 1 88 ? -10.480 -15.583 11.472 1.00 49.78 88 CYS A N 1
ATOM 730 C CA . CYS A 1 88 ? -10.062 -16.671 10.610 1.00 49.78 88 CYS A CA 1
ATOM 731 C C . CYS A 1 88 ? -10.302 -16.361 9.126 1.00 49.78 88 CYS A C 1
ATOM 733 O O . CYS A 1 88 ? -11.446 -16.156 8.718 1.00 49.78 88 CYS A O 1
ATOM 735 N N . HIS A 1 89 ? -9.256 -16.423 8.298 1.00 42.94 89 HIS A N 1
ATOM 736 C CA . HIS A 1 89 ? -9.436 -16.540 6.850 1.00 42.94 89 HIS A CA 1
ATOM 737 C C . HIS A 1 89 ? -9.190 -17.983 6.420 1.00 42.94 89 HIS A C 1
ATOM 739 O O . HIS A 1 89 ? -8.133 -18.354 5.924 1.00 42.94 89 HIS A O 1
ATOM 745 N N . ASP A 1 90 ? -10.216 -18.804 6.633 1.00 51.34 90 ASP A N 1
ATOM 746 C CA . ASP A 1 90 ? -10.425 -19.992 5.818 1.00 51.34 90 ASP A CA 1
ATOM 747 C C . ASP A 1 90 ? -10.770 -19.522 4.395 1.00 51.34 90 ASP A C 1
ATOM 749 O O . ASP A 1 90 ? -11.761 -18.822 4.172 1.00 51.34 90 ASP A O 1
ATOM 753 N N . ARG A 1 91 ? -9.901 -19.833 3.433 1.00 50.03 91 ARG A N 1
ATOM 754 C CA . ARG A 1 91 ? -10.254 -19.887 2.010 1.00 50.03 91 ARG A CA 1
ATOM 755 C C . ARG A 1 91 ? -9.496 -21.045 1.372 1.00 50.03 91 ARG A C 1
ATOM 757 O O . ARG A 1 91 ? -8.582 -20.867 0.570 1.00 50.03 91 ARG A O 1
ATOM 764 N N . HIS A 1 92 ? -9.907 -22.255 1.743 1.00 45.09 92 HIS A N 1
ATOM 765 C CA . HIS A 1 92 ? -9.722 -23.411 0.877 1.00 45.09 92 HIS A CA 1
ATOM 766 C C . HIS A 1 92 ? -10.545 -23.144 -0.391 1.00 45.09 92 HIS A C 1
ATOM 768 O O . HIS A 1 92 ? -11.758 -22.942 -0.338 1.00 45.09 92 HIS A O 1
ATOM 774 N N . GLN A 1 93 ? -9.876 -23.033 -1.535 1.00 46.56 93 GLN A N 1
ATOM 775 C CA . GLN A 1 93 ? -10.542 -22.910 -2.823 1.00 46.56 93 GLN A CA 1
ATOM 776 C C . GLN A 1 93 ? -11.060 -24.301 -3.197 1.00 46.56 93 GLN A C 1
ATOM 778 O O . GLN A 1 93 ? -10.354 -25.082 -3.825 1.00 46.56 93 GLN A O 1
ATOM 783 N N . GLU A 1 94 ? -12.268 -24.632 -2.753 1.00 55.59 94 GLU A N 1
ATOM 784 C CA . GLU A 1 94 ? -12.916 -25.899 -3.070 1.00 55.59 94 GLU A CA 1
ATOM 785 C C . GLU A 1 94 ? -14.199 -25.609 -3.845 1.00 55.59 94 GLU A C 1
ATOM 787 O O . GLU A 1 94 ? -15.221 -25.265 -3.266 1.00 55.59 94 GLU A O 1
ATOM 792 N N . GLU A 1 95 ? -14.144 -25.751 -5.169 1.00 47.72 95 GLU A N 1
ATOM 793 C CA . GLU A 1 95 ? -15.307 -26.219 -5.918 1.00 47.72 95 GLU A CA 1
ATOM 794 C C . GLU A 1 95 ? -14.869 -27.361 -6.835 1.00 47.72 95 GLU A C 1
ATOM 796 O O . GLU A 1 95 ? -14.226 -27.206 -7.874 1.00 47.72 95 GLU A O 1
ATOM 801 N N . LEU A 1 96 ? -15.198 -28.540 -6.322 1.00 56.09 96 LEU A N 1
ATOM 802 C CA . LEU A 1 96 ? -15.284 -29.831 -6.969 1.00 56.09 96 LEU A CA 1
ATOM 803 C C . LEU A 1 96 ? -16.112 -29.719 -8.257 1.00 56.09 96 LEU A C 1
ATOM 805 O O . LEU A 1 96 ? -17.264 -29.309 -8.205 1.00 56.09 96 LEU A O 1
ATOM 809 N N . ASN A 1 97 ? -15.580 -30.201 -9.379 1.00 48.38 97 ASN A N 1
ATOM 810 C CA . ASN A 1 97 ? -16.417 -30.842 -10.393 1.00 48.38 97 ASN A CA 1
ATOM 811 C C . ASN A 1 97 ? -15.901 -32.267 -10.583 1.00 48.38 97 ASN A C 1
ATOM 813 O O . ASN A 1 97 ? -15.013 -32.545 -11.387 1.00 48.38 97 ASN A O 1
ATOM 817 N N . MET A 1 98 ? -16.439 -33.158 -9.750 1.00 56.72 98 MET A N 1
ATOM 818 C CA . MET A 1 98 ? -16.483 -34.592 -10.010 1.00 56.72 98 MET A CA 1
ATOM 819 C C . MET A 1 98 ? -17.593 -34.846 -11.039 1.00 56.72 98 MET A C 1
ATOM 821 O O . MET A 1 98 ? -18.704 -35.210 -10.671 1.00 56.72 98 MET A O 1
ATOM 825 N N . ASP A 1 99 ? -17.299 -34.652 -12.320 1.00 63.22 99 ASP A N 1
ATOM 826 C CA . ASP A 1 99 ? -18.098 -35.228 -13.404 1.00 63.22 99 ASP A CA 1
ATOM 827 C C . ASP A 1 99 ? -17.389 -36.493 -13.891 1.00 63.22 99 ASP A C 1
ATOM 829 O O . ASP A 1 99 ? -16.557 -36.421 -14.789 1.00 63.22 99 ASP A O 1
ATOM 833 N N . ASP A 1 100 ? -17.677 -37.630 -13.248 1.00 57.19 100 ASP A N 1
ATOM 834 C CA . ASP A 1 100 ? -17.805 -38.930 -13.928 1.00 57.19 100 ASP A CA 1
ATOM 835 C C . ASP A 1 100 ? -18.443 -39.954 -12.964 1.00 57.19 100 ASP A C 1
ATOM 837 O O . ASP A 1 100 ? -17.762 -40.617 -12.178 1.00 57.19 100 ASP A O 1
ATOM 841 N N . GLN A 1 101 ? -19.777 -40.062 -12.967 1.00 53.56 101 GLN A N 1
ATOM 842 C CA . GLN A 1 101 ? -20.455 -41.243 -12.419 1.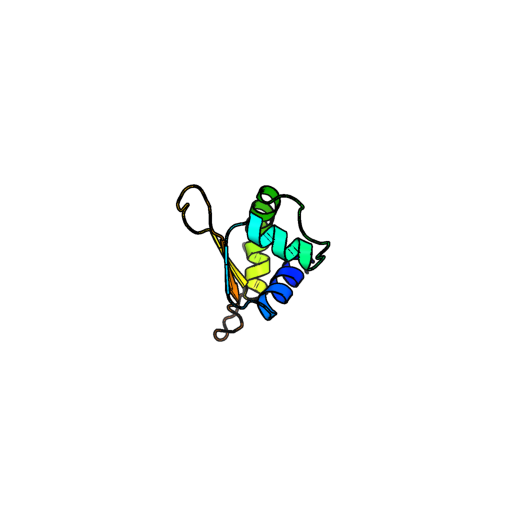00 53.56 101 GLN A CA 1
ATOM 843 C C . GLN A 1 101 ? -20.821 -42.196 -13.567 1.00 53.56 101 GLN A C 1
ATOM 845 O O . GLN A 1 101 ? -21.451 -41.754 -14.531 1.00 53.56 101 GLN A O 1
ATOM 850 N N . PRO A 1 102 ? -20.510 -43.501 -13.453 1.00 68.06 102 PRO A N 1
ATOM 851 C CA . PRO A 1 102 ? -20.928 -44.505 -14.421 1.00 68.06 102 PRO A CA 1
ATOM 852 C C . PRO A 1 102 ? -22.365 -44.979 -14.150 1.00 68.06 102 PRO A C 1
ATOM 854 O O . PRO A 1 102 ? -22.814 -44.995 -13.000 1.00 68.06 102 PRO A O 1
ATOM 857 N N . TYR A 1 103 ? -23.044 -45.431 -15.208 1.00 67.38 103 TYR A N 1
ATOM 858 C CA . TYR A 1 103 ? -24.211 -46.320 -15.154 1.00 67.38 103 TYR A CA 1
ATOM 859 C C . TYR A 1 103 ? -23.921 -47.598 -15.937 1.00 67.38 103 TYR A C 1
ATOM 861 O O . TYR A 1 103 ? -23.337 -47.486 -17.040 1.00 67.38 103 TYR A O 1
#

pLDDT: mean 74.41, std 14.21, range [34.56, 89.88]

Sequence (103 aa):
MDNSPAALAIYELMQEYPVWEKTAQDLLRELDKHNIDAWPKTPESLTHLLRRMTPAFEEFGLQVEFLPRERNRRLIRITNTEYSEGNCHDRHQEELNMDDQPY

Secondary structure (DSSP, 8-state):
----HHHHHHHHHHHH-SEEEEEHHHHHHHHHHTT-TTS-SSHHHHHHHHHHHHHHHHHTTEEEEEEEEETTEEEEEEEE-TTS-------------------

Radius of gyration: 17.19 Å; chains: 1; bounding box: 40×63×32 Å